Protein AF-A0A6B3G0I6-F1 (afdb_monomer_lite)

Radius of gyration: 15.91 Å; chains: 1; bounding box: 39×32×50 Å

Foldseek 3Di:
DLLLLLAPLADLLLSLLLCCVPPVVDDLVLSCVLVVHDSVVSVVSNVVSCVSCVPPDSDDDDPVSCVSSVVSSLVNLLSQLCCQQCVPDDPCSHPVVSNVVSLVVLVVVCVVPVPDVSSVVSNVVSVVSNVCVVVPQDPPGD

Structure (mmCIF, N/CA/C/O backbone):
data_AF-A0A6B3G0I6-F1
#
_entry.id   AF-A0A6B3G0I6-F1
#
loop_
_atom_site.group_PDB
_atom_site.id
_atom_site.type_symbol
_atom_site.label_atom_id
_atom_site.label_alt_id
_atom_site.label_comp_id
_atom_site.label_asym_id
_atom_site.label_entity_id
_atom_site.label_seq_id
_atom_site.pdbx_PDB_ins_code
_atom_site.Cartn_x
_atom_site.Cartn_y
_atom_site.Cartn_z
_atom_site.occupancy
_atom_site.B_iso_or_equiv
_atom_site.auth_seq_id
_atom_site.auth_comp_id
_atom_site.auth_asym_id
_atom_site.auth_atom_id
_atom_site.pdbx_PDB_model_num
ATOM 1 N N . LEU A 1 1 ? -0.904 -9.747 7.163 1.00 72.44 1 LEU A N 1
ATOM 2 C CA . LEU A 1 1 ? -0.073 -8.592 7.581 1.00 72.44 1 LEU A CA 1
ATOM 3 C C . LEU A 1 1 ? -0.558 -7.269 6.983 1.00 72.44 1 LEU A C 1
ATOM 5 O O . LEU A 1 1 ? -0.872 -6.393 7.769 1.00 72.44 1 LEU A O 1
ATOM 9 N N . LEU A 1 2 ? -0.738 -7.132 5.659 1.00 79.12 2 LEU A N 1
ATOM 10 C CA . LEU A 1 2 ? -1.244 -5.884 5.037 1.00 79.12 2 LEU A CA 1
ATOM 11 C C . LEU A 1 2 ? -2.527 -5.338 5.696 1.00 79.12 2 LEU A C 1
ATOM 13 O O . LEU A 1 2 ? -2.541 -4.223 6.201 1.00 79.12 2 LEU A O 1
ATOM 17 N N . PHE A 1 3 ? -3.568 -6.167 5.811 1.00 80.69 3 PHE A N 1
ATOM 18 C CA . PHE A 1 3 ? -4.813 -5.792 6.496 1.00 80.69 3 PHE A CA 1
ATOM 19 C C . PHE A 1 3 ? -4.645 -5.472 7.992 1.00 80.69 3 PHE A C 1
ATOM 21 O O . PHE A 1 3 ? -5.448 -4.740 8.564 1.00 80.69 3 PHE A O 1
ATOM 28 N N . LEU A 1 4 ? -3.618 -6.019 8.644 1.00 79.50 4 LEU A N 1
ATOM 29 C CA . LEU A 1 4 ? -3.357 -5.777 10.063 1.00 79.50 4 LEU A CA 1
ATOM 30 C C . LEU A 1 4 ? -2.705 -4.401 10.266 1.00 79.50 4 LEU A C 1
ATOM 32 O O . LEU A 1 4 ? -3.094 -3.679 11.179 1.00 79.50 4 LEU A O 1
ATOM 36 N N . CYS A 1 5 ? -1.781 -4.016 9.381 1.00 78.31 5 CYS A N 1
ATOM 37 C CA . CYS A 1 5 ? -1.096 -2.722 9.417 1.00 78.31 5 CYS A CA 1
ATOM 38 C C . CYS A 1 5 ? -1.979 -1.552 8.950 1.00 78.31 5 CYS A C 1
ATOM 40 O O . CYS A 1 5 ? -1.831 -0.439 9.457 1.00 78.31 5 CYS A O 1
ATOM 42 N N . CYS A 1 6 ? -2.944 -1.797 8.058 1.00 80.88 6 CYS A N 1
ATOM 43 C CA . CYS A 1 6 ? -3.984 -0.828 7.699 1.00 80.88 6 CYS A CA 1
ATOM 44 C C . CYS A 1 6 ? -5.049 -0.726 8.804 1.00 80.88 6 CYS A C 1
ATOM 46 O O . CYS A 1 6 ? -6.204 -1.079 8.604 1.00 80.88 6 CYS A O 1
ATOM 48 N N . HIS A 1 7 ? -4.659 -0.324 10.015 1.00 83.00 7 HIS A N 1
ATOM 49 C CA . HIS A 1 7 ? -5.573 -0.249 11.154 1.00 83.00 7 HIS A CA 1
ATOM 50 C C . HIS A 1 7 ? -6.516 0.967 11.029 1.00 83.00 7 HIS A C 1
ATOM 52 O O . HIS A 1 7 ? -6.022 2.074 10.817 1.00 83.00 7 HIS A O 1
ATOM 58 N N . PRO A 1 8 ? -7.844 0.827 11.226 1.00 82.06 8 PRO A N 1
ATOM 59 C CA . PRO A 1 8 ? -8.816 1.911 11.023 1.00 82.06 8 PRO A CA 1
ATOM 60 C C . PRO A 1 8 ? -8.647 3.084 11.998 1.00 82.06 8 PRO A C 1
ATOM 62 O O . PRO A 1 8 ? -9.095 4.186 11.711 1.00 82.06 8 PRO A O 1
ATOM 65 N N . ALA A 1 9 ? -7.965 2.870 13.128 1.00 84.62 9 ALA A N 1
ATOM 66 C CA . ALA A 1 9 ? -7.590 3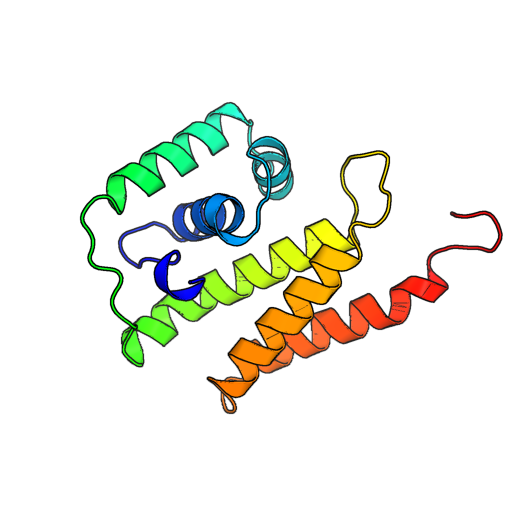.941 14.062 1.00 84.62 9 ALA A CA 1
ATOM 67 C C . ALA A 1 9 ? -6.551 4.930 13.491 1.00 84.62 9 ALA A C 1
ATOM 69 O O . ALA A 1 9 ? -6.299 5.976 14.082 1.00 84.62 9 ALA A O 1
ATOM 70 N N . LEU A 1 10 ? -5.914 4.597 12.367 1.00 85.25 10 LEU A N 1
ATOM 71 C CA . LEU A 1 10 ? -4.965 5.461 11.677 1.00 85.25 10 L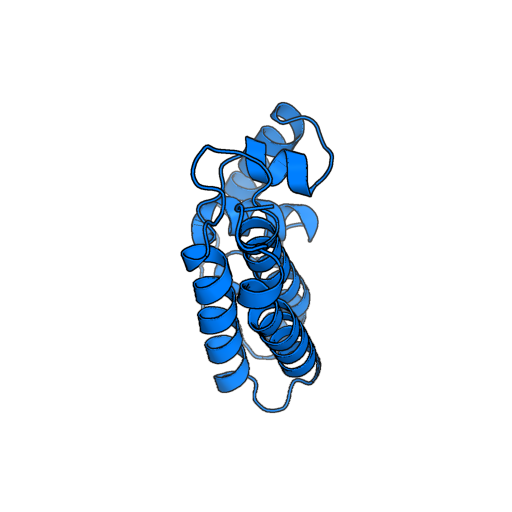EU A CA 1
ATOM 72 C C . LEU A 1 10 ? -5.651 6.177 10.515 1.00 85.25 10 LEU A C 1
ATOM 74 O O . LEU A 1 10 ? -6.482 5.594 9.818 1.00 85.25 10 LEU A O 1
ATOM 78 N N . SER A 1 11 ? -5.223 7.407 10.225 1.00 88.62 11 SER A N 1
ATOM 79 C CA . SER A 1 11 ? -5.610 8.066 8.975 1.00 88.62 11 SER A CA 1
ATOM 80 C C . SER A 1 11 ? -5.124 7.256 7.760 1.00 88.62 11 SER A C 1
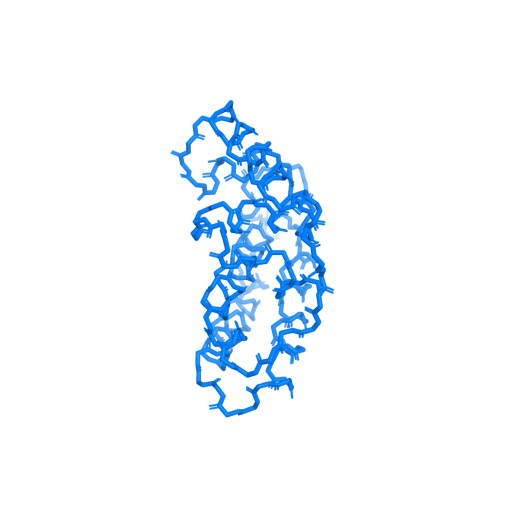ATOM 82 O O . SER A 1 11 ? -4.090 6.587 7.858 1.00 88.62 11 SER A O 1
ATOM 84 N N . PRO A 1 12 ? -5.795 7.331 6.594 1.00 86.38 12 PRO A N 1
ATOM 85 C CA . PRO A 1 12 ? -5.382 6.585 5.401 1.00 86.38 12 PRO A CA 1
ATOM 86 C C . PRO A 1 12 ? -3.905 6.799 5.039 1.00 86.38 12 PRO A C 1
ATOM 88 O O . PRO A 1 12 ? -3.170 5.843 4.807 1.00 86.38 12 PRO A O 1
ATOM 91 N N . ALA A 1 13 ? -3.426 8.045 5.106 1.00 85.69 13 ALA A N 1
ATOM 92 C CA . ALA A 1 13 ? -2.023 8.372 4.854 1.00 85.69 13 ALA A CA 1
ATOM 93 C C . ALA A 1 13 ? -1.055 7.722 5.862 1.00 85.69 13 ALA A C 1
ATOM 95 O O . ALA A 1 13 ? 0.055 7.342 5.495 1.00 85.69 13 ALA A O 1
ATOM 96 N N . ALA A 1 14 ? -1.455 7.587 7.130 1.00 89.12 14 ALA A N 1
ATOM 97 C CA . ALA A 1 14 ? -0.659 6.912 8.152 1.00 89.12 14 ALA A CA 1
ATOM 98 C C . ALA A 1 14 ? -0.676 5.385 7.983 1.00 89.12 14 ALA A C 1
ATOM 100 O O . ALA A 1 14 ? 0.368 4.757 8.147 1.00 89.12 14 ALA A O 1
ATOM 101 N N . GLN A 1 15 ? -1.820 4.798 7.605 1.00 89.12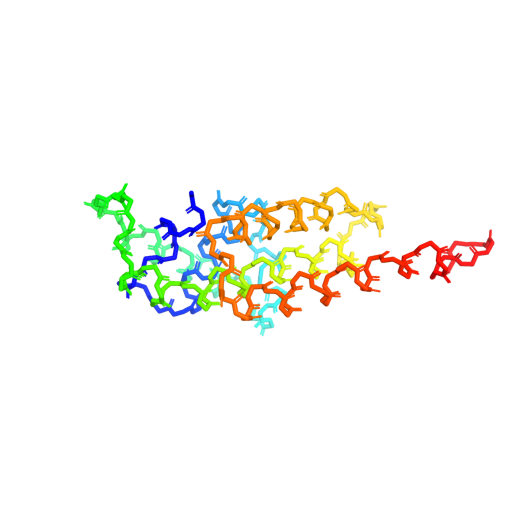 15 GLN A N 1
ATOM 102 C CA . GLN A 1 15 ? -1.932 3.372 7.271 1.00 89.12 15 GLN A CA 1
ATOM 103 C C . GLN A 1 15 ? -0.985 3.005 6.129 1.00 89.12 15 GLN A C 1
ATOM 105 O O . GLN A 1 15 ? -0.223 2.045 6.241 1.00 89.12 15 GLN A O 1
ATOM 110 N N . ILE A 1 16 ? -1.010 3.793 5.053 1.00 87.00 16 ILE A N 1
ATOM 111 C CA . ILE A 1 16 ? -0.189 3.567 3.863 1.00 87.00 16 ILE A CA 1
ATOM 112 C C . ILE A 1 16 ? 1.296 3.686 4.213 1.00 87.00 16 ILE A C 1
ATOM 114 O O . ILE A 1 16 ? 2.041 2.729 4.020 1.00 87.00 16 ILE A O 1
ATOM 118 N N . ALA A 1 17 ? 1.716 4.804 4.816 1.00 89.31 17 ALA A N 1
ATOM 119 C CA . ALA A 1 17 ? 3.118 5.034 5.165 1.00 89.31 17 ALA A CA 1
ATOM 120 C C . ALA A 1 17 ? 3.673 3.971 6.130 1.00 89.31 17 ALA A C 1
ATOM 122 O O . ALA A 1 17 ? 4.780 3.467 5.941 1.00 89.31 17 ALA A O 1
ATOM 123 N N . LEU A 1 18 ? 2.898 3.596 7.156 1.00 90.38 18 LEU A N 1
ATOM 124 C CA . LEU A 1 18 ? 3.309 2.564 8.106 1.00 90.38 18 LEU A CA 1
ATOM 125 C C . LEU A 1 18 ? 3.435 1.197 7.428 1.00 90.38 18 LEU A C 1
ATOM 127 O O . LEU A 1 18 ? 4.398 0.479 7.688 1.00 90.38 18 LEU A O 1
ATOM 131 N N . THR A 1 19 ? 2.489 0.843 6.558 1.00 88.31 19 THR A N 1
ATOM 132 C CA . THR A 1 19 ? 2.480 -0.460 5.882 1.00 88.31 19 THR A CA 1
ATOM 133 C C . THR A 1 19 ? 3.595 -0.559 4.844 1.00 88.31 19 THR A C 1
ATOM 135 O O . THR A 1 19 ? 4.277 -1.579 4.797 1.00 88.31 19 THR A O 1
ATOM 138 N N . LEU A 1 20 ? 3.861 0.504 4.079 1.00 86.19 20 LEU A N 1
ATOM 139 C CA . LEU A 1 20 ? 5.006 0.556 3.164 1.00 86.19 20 LEU A CA 1
ATOM 140 C C . LEU A 1 20 ? 6.329 0.370 3.911 1.00 86.19 20 LEU A C 1
ATOM 142 O O . LEU A 1 20 ? 7.179 -0.392 3.461 1.00 86.19 20 LEU A O 1
ATOM 146 N N . ARG A 1 21 ? 6.479 0.984 5.093 1.00 88.69 21 ARG A N 1
ATOM 147 C CA . ARG A 1 21 ? 7.699 0.847 5.897 1.00 88.69 21 ARG A CA 1
ATOM 148 C C . ARG A 1 21 ? 7.834 -0.520 6.572 1.00 88.69 21 ARG A C 1
ATOM 150 O O . ARG A 1 21 ? 8.933 -1.056 6.637 1.00 88.69 21 ARG A O 1
ATOM 157 N N . ALA A 1 22 ? 6.750 -1.045 7.140 1.00 84.06 22 ALA A N 1
ATOM 158 C CA . ALA A 1 22 ? 6.782 -2.250 7.973 1.00 84.06 22 ALA A CA 1
ATOM 159 C C . ALA A 1 22 ? 6.625 -3.554 7.178 1.00 84.06 22 ALA A C 1
ATOM 161 O O . ALA A 1 22 ? 7.117 -4.588 7.614 1.00 84.06 22 ALA A O 1
ATOM 162 N N . VAL A 1 23 ? 5.918 -3.510 6.046 1.00 79.94 23 VAL A N 1
ATOM 163 C CA . VAL A 1 23 ? 5.605 -4.685 5.215 1.00 79.94 23 VAL A CA 1
ATOM 164 C C . VAL A 1 23 ? 6.194 -4.547 3.817 1.00 79.94 23 VAL A C 1
ATOM 166 O O . VAL A 1 23 ? 6.706 -5.523 3.287 1.00 79.94 23 VAL A O 1
ATOM 169 N N . GLY A 1 24 ? 6.142 -3.348 3.229 1.00 74.94 24 GLY A N 1
ATOM 170 C CA . GLY A 1 24 ? 6.699 -3.090 1.897 1.00 74.94 24 GLY A CA 1
ATOM 171 C C . GLY A 1 24 ? 8.229 -3.018 1.859 1.00 74.94 24 GLY A C 1
ATOM 172 O O . GLY A 1 24 ? 8.803 -3.110 0.785 1.00 74.94 24 GLY A O 1
ATOM 173 N N . GLY A 1 25 ? 8.896 -2.854 3.007 1.00 80.31 25 GLY A N 1
ATOM 174 C CA . GLY A 1 25 ? 10.358 -2.774 3.096 1.00 80.31 25 GLY A CA 1
ATOM 175 C C . GLY A 1 25 ? 10.965 -1.448 2.624 1.00 80.31 25 GLY A C 1
ATOM 176 O O . GLY A 1 25 ? 12.176 -1.273 2.744 1.00 80.31 25 GLY A O 1
ATOM 177 N N . LEU A 1 26 ? 10.151 -0.494 2.157 1.00 83.75 26 LEU A N 1
ATOM 178 C CA . LEU A 1 26 ? 10.629 0.802 1.674 1.00 83.75 26 LEU A CA 1
ATOM 179 C C . LEU A 1 26 ? 11.288 1.606 2.806 1.00 83.75 26 LEU A C 1
ATOM 181 O O . LEU A 1 26 ? 10.899 1.549 3.979 1.00 83.75 26 LEU A O 1
ATOM 185 N N . THR A 1 27 ? 12.293 2.388 2.446 1.00 87.25 27 THR A N 1
ATOM 186 C CA . THR A 1 27 ? 12.932 3.399 3.285 1.00 87.25 27 THR A CA 1
ATOM 187 C C . THR A 1 27 ? 12.020 4.611 3.465 1.00 87.25 27 THR A C 1
ATOM 189 O O . THR A 1 27 ? 11.109 4.868 2.680 1.00 87.25 27 THR A O 1
ATOM 192 N N . THR A 1 28 ? 12.258 5.392 4.519 1.00 89.88 28 THR A N 1
ATOM 193 C CA . THR A 1 28 ? 11.500 6.630 4.750 1.00 89.88 28 THR A CA 1
ATOM 194 C C . THR A 1 28 ? 11.655 7.610 3.585 1.00 89.88 28 THR A C 1
ATOM 196 O O . THR A 1 28 ? 10.668 8.235 3.210 1.00 89.88 28 THR A O 1
ATOM 199 N N . ALA A 1 29 ? 12.851 7.699 2.994 1.00 87.94 29 ALA A N 1
ATOM 200 C CA . ALA A 1 29 ? 13.146 8.540 1.839 1.00 87.94 29 ALA A CA 1
ATOM 201 C C . ALA A 1 29 ? 12.342 8.139 0.588 1.00 87.94 29 ALA A C 1
ATOM 203 O O . ALA A 1 29 ? 11.710 9.000 -0.024 1.00 87.94 29 ALA A O 1
ATOM 204 N N . GLU A 1 30 ? 12.299 6.846 0.239 1.00 84.75 30 GLU A N 1
ATOM 205 C CA . GLU A 1 30 ? 11.479 6.338 -0.879 1.00 84.75 30 GLU A CA 1
ATOM 206 C C . GLU A 1 30 ? 9.993 6.672 -0.654 1.00 84.75 30 GLU A C 1
ATOM 208 O O . GLU A 1 30 ? 9.338 7.253 -1.518 1.00 84.75 30 GLU A O 1
ATOM 213 N N . ILE A 1 31 ? 9.474 6.419 0.555 1.00 87.56 31 ILE A N 1
ATOM 214 C CA . ILE A 1 31 ? 8.076 6.726 0.900 1.00 87.56 31 ILE A CA 1
ATOM 215 C C . ILE A 1 31 ? 7.813 8.240 0.838 1.00 87.56 31 ILE A C 1
ATOM 217 O O . ILE A 1 31 ? 6.764 8.671 0.363 1.00 87.56 31 ILE A O 1
ATOM 221 N N . ALA A 1 32 ? 8.738 9.070 1.320 1.00 89.25 32 ALA A N 1
ATOM 222 C CA . ALA A 1 32 ? 8.607 10.524 1.293 1.00 89.25 32 ALA A CA 1
ATOM 223 C C . ALA A 1 32 ? 8.526 11.059 -0.144 1.00 89.25 32 ALA A C 1
ATOM 225 O O . ALA A 1 32 ? 7.650 11.875 -0.436 1.00 89.25 32 ALA A O 1
ATOM 226 N N . ARG A 1 33 ? 9.362 10.527 -1.046 1.00 85.00 33 ARG A N 1
ATOM 227 C CA . ARG A 1 33 ? 9.357 10.849 -2.479 1.00 85.00 33 ARG A CA 1
ATOM 228 C C . ARG A 1 33 ? 8.039 10.453 -3.140 1.00 85.00 33 ARG A C 1
ATOM 230 O O . ARG A 1 33 ? 7.419 11.293 -3.782 1.00 85.00 33 ARG A O 1
ATOM 237 N N . ALA A 1 34 ? 7.565 9.228 -2.907 1.00 81.81 34 ALA A N 1
ATOM 238 C CA . ALA A 1 34 ? 6.287 8.749 -3.440 1.00 81.81 34 ALA A CA 1
ATOM 239 C C . ALA A 1 34 ? 5.082 9.586 -2.966 1.00 81.81 34 ALA A C 1
ATOM 241 O O . ALA A 1 34 ? 4.061 9.666 -3.646 1.00 81.81 34 ALA A O 1
ATOM 242 N N . HIS A 1 35 ? 5.196 10.221 -1.797 1.00 82.75 35 HIS A N 1
ATOM 243 C CA . HIS A 1 35 ? 4.172 11.098 -1.231 1.00 82.75 35 HIS A CA 1
ATOM 244 C C . HIS A 1 35 ? 4.429 12.597 -1.449 1.00 82.75 35 HIS A C 1
ATOM 246 O O . HIS A 1 35 ? 3.631 13.395 -0.958 1.00 82.75 35 HIS A O 1
ATOM 252 N N . LEU A 1 36 ? 5.505 12.979 -2.150 1.00 87.56 36 LEU A N 1
ATOM 253 C CA . LEU A 1 36 ? 5.911 14.369 -2.400 1.00 87.56 36 LEU A CA 1
ATOM 254 C C . LEU A 1 36 ? 5.960 15.232 -1.124 1.00 87.56 36 LEU A C 1
ATOM 256 O O . LEU A 1 36 ? 5.472 16.360 -1.090 1.00 87.56 36 LEU A O 1
ATOM 260 N N . VAL A 1 37 ? 6.538 14.693 -0.047 1.00 92.25 37 VAL A N 1
ATOM 261 C CA . VAL A 1 37 ? 6.726 15.411 1.226 1.00 92.25 37 VAL A CA 1
ATOM 262 C C . VAL A 1 37 ? 8.176 15.331 1.704 1.00 92.25 37 VAL A C 1
ATOM 264 O O . VAL A 1 37 ? 8.878 14.388 1.342 1.00 92.25 37 VAL A O 1
ATOM 267 N N . PRO A 1 38 ? 8.634 16.254 2.571 1.00 95.31 38 PRO A N 1
ATOM 268 C CA . PRO A 1 38 ? 9.953 16.146 3.186 1.00 95.31 38 PRO A CA 1
ATOM 269 C C . PRO A 1 38 ? 10.124 14.844 3.979 1.00 95.31 38 PRO A C 1
ATOM 271 O O . PRO A 1 38 ? 9.200 14.387 4.665 1.00 95.31 38 PRO A O 1
ATOM 274 N N . GLU A 1 39 ? 11.333 14.278 3.959 1.00 94.62 39 GLU A N 1
ATOM 275 C CA . GLU A 1 39 ? 11.630 13.023 4.661 1.00 94.62 39 GLU A CA 1
ATOM 276 C C . GLU A 1 39 ? 11.355 13.125 6.168 1.00 94.62 39 GLU A C 1
ATOM 278 O O . GLU A 1 39 ? 10.741 12.228 6.748 1.00 94.62 39 GLU A O 1
ATOM 283 N N . ALA A 1 40 ? 11.693 14.257 6.793 1.00 95.44 40 ALA A N 1
ATOM 284 C CA . ALA A 1 40 ? 11.400 14.512 8.203 1.00 95.44 40 ALA A CA 1
ATOM 285 C C . ALA A 1 40 ? 9.889 14.454 8.511 1.00 95.44 40 ALA A C 1
ATOM 287 O O . ALA A 1 40 ? 9.471 13.878 9.520 1.00 95.44 40 ALA A O 1
ATOM 288 N N . THR A 1 41 ? 9.045 14.987 7.620 1.00 94.31 41 THR A N 1
ATOM 289 C CA . THR A 1 41 ? 7.581 14.928 7.748 1.00 94.31 41 THR A CA 1
ATOM 290 C C . THR A 1 41 ? 7.081 13.488 7.671 1.00 94.31 41 THR A C 1
ATOM 292 O O . THR A 1 41 ? 6.216 13.084 8.457 1.00 94.31 41 THR A O 1
ATOM 295 N N . MET A 1 42 ? 7.642 12.690 6.759 1.00 96.31 42 MET A N 1
ATOM 296 C CA . MET A 1 42 ? 7.297 11.276 6.629 1.00 96.31 42 MET A CA 1
ATOM 297 C C . MET A 1 42 ? 7.766 10.459 7.841 1.00 96.31 42 MET A C 1
ATOM 299 O O . MET A 1 42 ? 6.995 9.664 8.383 1.00 96.31 42 MET A O 1
ATOM 303 N N . ALA A 1 43 ? 8.979 10.710 8.340 1.00 94.06 43 ALA A N 1
ATOM 304 C CA . ALA A 1 43 ? 9.515 10.072 9.540 1.00 94.06 43 ALA A CA 1
ATOM 305 C C . ALA A 1 43 ? 8.603 10.304 10.755 1.00 94.06 43 ALA A C 1
ATOM 307 O O . ALA A 1 43 ? 8.225 9.358 11.455 1.00 94.06 43 ALA A O 1
ATOM 308 N N . GLN A 1 44 ? 8.171 11.552 10.969 1.00 95.56 44 GLN A N 1
ATOM 309 C CA . GLN A 1 44 ? 7.222 11.891 12.029 1.00 95.56 44 GLN A CA 1
ATOM 310 C C . GLN A 1 44 ? 5.871 11.192 11.841 1.00 95.56 44 GLN A C 1
ATOM 312 O O . GLN A 1 44 ? 5.305 10.681 12.810 1.00 95.56 44 GLN A O 1
ATOM 317 N N . ARG A 1 45 ? 5.351 11.136 10.607 1.00 94.75 45 ARG A N 1
ATOM 318 C CA . ARG A 1 45 ? 4.090 10.445 10.294 1.00 94.75 45 ARG A CA 1
ATOM 319 C C . ARG A 1 45 ? 4.168 8.962 10.656 1.00 94.75 45 ARG A C 1
ATOM 321 O O . ARG A 1 45 ? 3.278 8.469 11.347 1.00 94.75 45 ARG A O 1
ATOM 328 N N . ILE A 1 46 ? 5.239 8.277 10.255 1.00 93.44 46 ILE A N 1
ATOM 329 C CA . ILE A 1 46 ? 5.465 6.859 10.564 1.00 93.44 46 ILE A CA 1
ATOM 330 C C . ILE A 1 46 ? 5.615 6.650 12.076 1.00 93.44 46 ILE A C 1
ATOM 332 O O . ILE A 1 46 ? 5.014 5.731 12.628 1.00 93.44 46 ILE A O 1
ATOM 336 N N . SER A 1 47 ? 6.373 7.508 12.764 1.00 94.38 47 SER A N 1
ATOM 337 C CA . SER A 1 47 ? 6.562 7.420 14.218 1.00 94.38 47 SER A CA 1
ATOM 338 C C . SER A 1 47 ? 5.240 7.573 14.983 1.00 94.38 47 SER A C 1
ATOM 340 O O . SER A 1 47 ? 4.907 6.740 15.831 1.00 94.38 47 SER A O 1
ATOM 342 N N . ARG A 1 48 ? 4.421 8.574 14.624 1.00 93.44 48 ARG A N 1
ATOM 343 C CA . ARG A 1 48 ? 3.082 8.760 15.205 1.00 93.44 48 ARG A CA 1
ATOM 344 C C . ARG A 1 48 ? 2.168 7.573 14.919 1.00 93.44 48 ARG A C 1
ATOM 346 O O . ARG A 1 48 ? 1.484 7.116 15.829 1.00 93.44 48 ARG A O 1
ATOM 353 N N . ALA A 1 49 ? 2.200 7.040 13.697 1.00 91.75 49 ALA A N 1
ATOM 354 C CA . ALA A 1 49 ? 1.418 5.863 13.330 1.00 91.75 49 ALA A CA 1
ATOM 355 C C . ALA A 1 49 ? 1.794 4.642 14.184 1.00 91.75 49 ALA A C 1
ATOM 357 O O . ALA A 1 49 ? 0.912 4.014 14.761 1.00 91.75 49 ALA A O 1
ATOM 358 N N . LYS A 1 50 ? 3.097 4.360 14.349 1.00 89.94 50 LYS A N 1
ATOM 359 C CA . LYS A 1 50 ? 3.598 3.289 15.231 1.00 89.94 50 LYS A CA 1
ATOM 360 C C . LYS A 1 50 ? 3.119 3.462 16.669 1.00 89.94 50 LYS A C 1
ATOM 362 O O . LYS A 1 50 ? 2.695 2.493 17.292 1.00 89.94 50 LYS A O 1
ATOM 367 N N . ARG A 1 51 ? 3.177 4.690 17.197 1.00 91.50 51 ARG A N 1
ATOM 368 C CA . ARG A 1 51 ? 2.718 4.993 18.559 1.00 91.50 51 ARG A CA 1
ATOM 369 C C . ARG A 1 51 ? 1.211 4.781 18.712 1.00 91.50 51 ARG A C 1
ATOM 371 O O . ARG A 1 51 ? 0.796 4.240 19.728 1.00 91.50 51 ARG A O 1
ATOM 378 N N . ALA A 1 52 ? 0.419 5.164 17.714 1.00 87.69 52 ALA A N 1
ATOM 379 C CA . ALA A 1 52 ? -1.038 5.060 17.748 1.00 87.69 52 ALA A CA 1
ATOM 380 C C . ALA A 1 52 ? -1.560 3.613 17.688 1.00 87.69 52 ALA A C 1
ATOM 382 O O . ALA A 1 52 ? -2.617 3.332 18.238 1.00 87.69 52 ALA A O 1
ATOM 383 N N . VAL A 1 53 ? -0.820 2.685 17.070 1.00 87.06 53 VAL A N 1
ATOM 384 C CA . VAL A 1 53 ? -1.162 1.245 17.068 1.00 87.06 53 VAL A CA 1
ATOM 385 C C . VAL A 1 53 ? -0.416 0.448 18.141 1.00 87.06 53 VAL A C 1
ATOM 387 O O . VAL A 1 53 ? -0.463 -0.782 18.175 1.00 87.06 53 VAL A O 1
ATOM 390 N N . ARG A 1 54 ? 0.306 1.120 19.044 1.00 85.50 54 ARG A N 1
ATOM 391 C CA . ARG A 1 54 ? 0.999 0.439 20.139 1.00 85.50 54 ARG A CA 1
ATOM 392 C C . ARG A 1 54 ? -0.040 -0.117 21.114 1.00 85.50 54 ARG A C 1
ATOM 394 O O . ARG A 1 54 ? -0.828 0.635 21.670 1.00 85.50 54 ARG A O 1
ATOM 401 N N . GLY A 1 55 ? -0.027 -1.432 21.326 1.00 76.56 55 GLY A N 1
ATOM 402 C CA . GLY A 1 55 ? -0.972 -2.112 22.219 1.00 76.56 55 GLY A CA 1
ATOM 403 C C . GLY A 1 55 ? -2.297 -2.522 21.566 1.00 76.56 55 GLY A C 1
ATOM 404 O O . GLY A 1 55 ? -3.119 -3.148 22.230 1.00 76.56 55 GLY A O 1
ATOM 405 N N . THR A 1 56 ? -2.510 -2.242 20.273 1.00 80.75 56 THR A N 1
ATOM 406 C CA . THR A 1 56 ? -3.672 -2.789 19.558 1.00 80.75 56 THR A CA 1
ATOM 407 C C . THR A 1 56 ? -3.474 -4.274 19.284 1.00 80.75 56 THR A C 1
ATOM 409 O O . THR A 1 56 ? -2.415 -4.690 18.809 1.00 80.75 56 THR A O 1
ATOM 412 N N . GLN A 1 57 ? -4.504 -5.079 19.532 1.00 74.56 57 GLN A N 1
ATOM 413 C CA . GLN A 1 57 ? -4.474 -6.493 19.177 1.00 74.56 57 GLN A CA 1
ATOM 414 C C . GLN A 1 57 ? -4.654 -6.652 17.667 1.00 74.56 57 GLN A C 1
ATOM 416 O O . GLN A 1 57 ? -5.701 -6.326 17.110 1.00 74.56 57 GLN A O 1
ATOM 421 N N . PHE A 1 58 ? -3.636 -7.194 17.002 1.00 71.75 58 PHE A N 1
ATOM 422 C CA . PHE A 1 58 ? -3.689 -7.532 15.583 1.00 71.75 58 PHE A CA 1
ATOM 423 C C . PHE A 1 58 ? -4.502 -8.814 15.367 1.00 71.75 58 PHE A C 1
ATOM 425 O O . PHE A 1 58 ? -3.957 -9.878 15.083 1.00 71.75 58 PHE A O 1
ATOM 432 N N . ARG A 1 59 ? -5.823 -8.715 15.528 1.00 74.50 59 ARG A N 1
ATOM 433 C CA . ARG A 1 59 ? -6.756 -9.798 15.206 1.00 74.50 59 ARG A CA 1
ATOM 434 C C . ARG A 1 59 ? -7.078 -9.807 13.719 1.00 74.50 59 ARG A C 1
ATOM 436 O O . ARG A 1 59 ? -7.072 -8.765 13.063 1.00 74.50 59 ARG A O 1
ATOM 443 N N . GLN A 1 60 ? -7.377 -10.991 13.194 1.00 77.75 60 GLN A N 1
ATOM 444 C CA . GLN A 1 60 ? -7.881 -11.132 11.835 1.00 77.75 60 GLN A CA 1
ATOM 445 C C . GLN A 1 60 ? -9.162 -10.291 11.678 1.00 77.75 60 GLN A C 1
ATOM 447 O O . GLN A 1 60 ? -10.086 -10.471 12.471 1.00 77.75 60 GLN A O 1
ATOM 452 N N . PRO A 1 61 ? -9.225 -9.369 10.699 1.00 78.75 61 PRO A N 1
ATOM 453 C CA . PRO A 1 61 ? -10.392 -8.518 10.527 1.00 78.75 61 PRO A CA 1
ATOM 454 C C . PRO A 1 61 ? -11.592 -9.335 10.048 1.00 78.75 61 PRO A C 1
ATOM 456 O O . PRO A 1 61 ? -11.470 -10.179 9.146 1.00 78.75 61 PRO A O 1
ATOM 459 N N . ASP A 1 62 ? -12.752 -9.035 10.631 1.00 83.38 62 ASP A N 1
ATOM 460 C CA . ASP A 1 62 ? -14.041 -9.482 10.115 1.00 83.38 62 ASP A CA 1
ATOM 461 C C . ASP A 1 62 ? -14.325 -8.870 8.728 1.00 83.38 62 ASP A C 1
ATOM 463 O O . ASP A 1 62 ? -13.529 -8.092 8.193 1.00 83.38 62 ASP A O 1
ATOM 467 N N . ALA A 1 63 ? -15.438 -9.253 8.102 1.00 81.56 63 ALA A N 1
ATOM 468 C CA . ALA A 1 63 ? -15.776 -8.790 6.758 1.00 81.56 63 ALA A CA 1
ATOM 469 C C . ALA A 1 63 ? -15.923 -7.257 6.666 1.00 81.56 63 ALA A C 1
ATOM 471 O O . ALA A 1 63 ? -15.344 -6.644 5.772 1.00 81.56 63 ALA A O 1
ATOM 472 N N . ARG A 1 64 ? -16.609 -6.620 7.625 1.00 81.00 64 ARG A N 1
ATOM 473 C CA . ARG A 1 64 ? -16.843 -5.165 7.618 1.00 81.00 64 ARG A CA 1
ATOM 474 C C . ARG A 1 64 ? -15.547 -4.397 7.837 1.00 81.00 64 ARG A C 1
ATOM 476 O O . ARG A 1 64 ? -15.293 -3.378 7.192 1.00 81.00 64 ARG A O 1
ATOM 483 N N . ASP A 1 65 ? -14.713 -4.897 8.737 1.00 81.88 65 ASP A N 1
ATOM 484 C CA . ASP A 1 65 ? -13.398 -4.336 9.003 1.00 81.88 65 ASP A CA 1
ATOM 485 C C . ASP A 1 65 ? -12.469 -4.506 7.800 1.00 81.88 65 ASP A C 1
ATOM 487 O O . ASP A 1 65 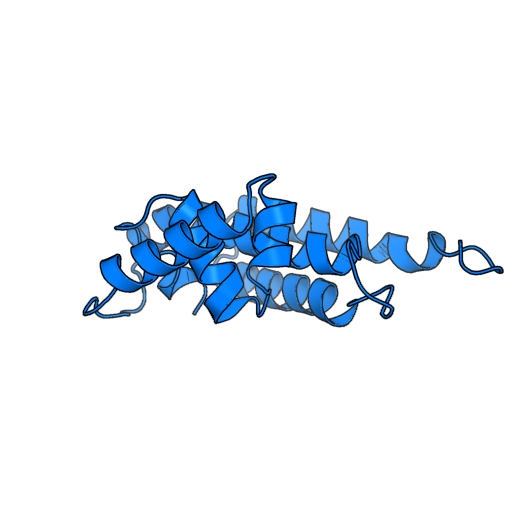? -11.693 -3.608 7.481 1.00 81.88 65 ASP A O 1
ATOM 491 N N . ARG A 1 66 ? -12.561 -5.629 7.086 1.00 84.00 66 ARG A N 1
ATOM 492 C CA . ARG A 1 66 ? -11.800 -5.859 5.857 1.00 84.00 66 ARG A CA 1
ATOM 493 C C . ARG A 1 66 ? -12.175 -4.855 4.773 1.00 84.00 66 ARG A C 1
ATOM 495 O O . ARG A 1 66 ? -11.269 -4.278 4.178 1.00 84.00 66 ARG A O 1
ATOM 502 N N . ASP A 1 67 ? -13.461 -4.584 4.576 1.00 81.62 67 ASP A N 1
ATOM 503 C CA . ASP A 1 67 ? -13.935 -3.633 3.563 1.00 81.62 67 ASP A CA 1
ATOM 504 C C . ASP A 1 67 ? -13.440 -2.208 3.830 1.00 81.62 67 ASP A C 1
ATOM 506 O O . ASP A 1 67 ? -12.986 -1.519 2.913 1.00 81.62 67 ASP A O 1
ATOM 510 N N . ARG A 1 68 ? -13.429 -1.789 5.103 1.00 83.19 68 ARG A N 1
ATOM 511 C CA . ARG A 1 68 ? -12.887 -0.483 5.525 1.00 83.19 68 ARG A CA 1
ATOM 512 C C . ARG A 1 68 ? -11.396 -0.338 5.235 1.00 83.19 68 ARG A C 1
ATOM 514 O O . ARG A 1 68 ? -10.925 0.753 4.926 1.00 83.19 68 ARG A O 1
ATOM 521 N N . ARG A 1 69 ? -10.646 -1.434 5.349 1.00 88.56 69 ARG A N 1
ATOM 522 C CA . ARG A 1 69 ? -9.183 -1.455 5.192 1.00 88.56 69 ARG A CA 1
ATOM 523 C C . ARG A 1 69 ? -8.747 -1.718 3.756 1.00 88.56 69 ARG A C 1
ATOM 525 O O . ARG A 1 69 ? -7.620 -1.391 3.390 1.00 88.56 69 ARG A O 1
ATOM 532 N N . LEU A 1 70 ? -9.625 -2.299 2.942 1.00 89.81 70 LEU A N 1
ATOM 533 C CA . LEU A 1 70 ? -9.308 -2.744 1.592 1.00 89.81 70 LEU A CA 1
ATOM 534 C C . LEU A 1 70 ? -8.772 -1.607 0.721 1.00 89.81 70 LEU A C 1
ATOM 536 O O . LEU A 1 70 ? -7.780 -1.806 0.031 1.00 89.81 70 LEU A O 1
ATOM 540 N N . ALA A 1 71 ? -9.365 -0.413 0.786 1.00 89.75 71 ALA A N 1
ATOM 541 C CA . ALA A 1 71 ? -8.895 0.731 0.004 1.00 89.75 71 ALA A CA 1
ATOM 542 C C . ALA A 1 71 ? -7.422 1.072 0.305 1.00 89.75 71 ALA A C 1
ATOM 544 O O . ALA A 1 71 ? -6.626 1.248 -0.615 1.00 89.75 71 ALA A O 1
ATOM 545 N N . ALA A 1 72 ? -7.034 1.084 1.584 1.00 89.38 72 ALA A N 1
ATOM 546 C CA . ALA A 1 72 ? -5.651 1.326 1.987 1.00 89.38 72 ALA A CA 1
ATOM 547 C C . ALA A 1 72 ? -4.720 0.182 1.558 1.00 89.38 72 ALA A C 1
ATOM 549 O O . ALA A 1 72 ? -3.615 0.442 1.089 1.00 89.38 72 ALA A O 1
ATOM 550 N N . VAL A 1 73 ? -5.170 -1.073 1.657 1.00 91.25 73 VAL A N 1
ATOM 551 C CA . VAL A 1 73 ? -4.401 -2.241 1.196 1.00 91.25 73 VAL A CA 1
ATOM 552 C C . VAL A 1 73 ? -4.141 -2.174 -0.309 1.00 91.25 73 VAL A C 1
ATOM 554 O O . VAL A 1 73 ? -3.007 -2.375 -0.735 1.00 91.25 73 VAL A O 1
ATOM 557 N N . LEU A 1 74 ? -5.163 -1.865 -1.111 1.00 93.31 74 LEU A N 1
ATOM 558 C CA . LEU A 1 74 ? -5.029 -1.721 -2.561 1.00 93.31 74 LEU A CA 1
ATOM 559 C C . LEU A 1 74 ? -4.083 -0.572 -2.925 1.00 93.31 74 LEU A C 1
ATOM 561 O O . LEU A 1 74 ? -3.225 -0.745 -3.787 1.00 93.31 74 LEU A O 1
ATOM 565 N N . GLN A 1 75 ? -4.171 0.559 -2.220 1.00 91.19 75 GLN A N 1
ATOM 566 C CA . GLN A 1 75 ? -3.257 1.682 -2.421 1.00 91.19 75 GLN A CA 1
ATOM 567 C C . GLN A 1 75 ? -1.806 1.313 -2.088 1.00 91.19 75 GLN A C 1
ATOM 569 O O . GLN A 1 75 ? -0.896 1.656 -2.836 1.00 91.19 75 GLN A O 1
ATOM 574 N N . VAL A 1 76 ? -1.575 0.596 -0.985 1.00 90.44 76 VAL A N 1
ATOM 575 C CA . VAL A 1 76 ? -0.237 0.110 -0.615 1.00 90.44 76 VAL A CA 1
ATOM 576 C C . VAL A 1 76 ? 0.312 -0.822 -1.689 1.00 90.44 76 VAL A C 1
ATOM 578 O O . VAL A 1 76 ? 1.446 -0.643 -2.115 1.00 90.44 76 VAL A O 1
ATOM 581 N N . LEU A 1 77 ? -0.485 -1.790 -2.149 1.00 91.81 77 LEU A N 1
ATOM 582 C CA . LEU A 1 77 ? -0.071 -2.721 -3.200 1.00 91.81 77 LEU A CA 1
ATOM 583 C C . LEU A 1 77 ? 0.294 -1.981 -4.489 1.00 91.81 77 LEU A C 1
ATOM 585 O O . LEU A 1 77 ? 1.326 -2.278 -5.085 1.00 91.81 77 LEU A O 1
ATOM 589 N N . TYR A 1 78 ? -0.511 -0.991 -4.881 1.00 91.38 78 TYR A N 1
ATOM 590 C CA . TYR A 1 78 ? -0.222 -0.147 -6.036 1.00 91.38 78 TYR A CA 1
ATOM 591 C C . TYR A 1 78 ? 1.091 0.624 -5.885 1.00 91.38 78 TYR A C 1
ATOM 593 O O . TYR A 1 78 ? 1.889 0.645 -6.812 1.00 91.38 78 TYR A O 1
ATOM 601 N N . LEU A 1 79 ? 1.348 1.221 -4.719 1.00 87.81 79 LEU A N 1
ATOM 602 C CA . LEU A 1 79 ? 2.579 1.979 -4.479 1.00 87.81 79 LEU A CA 1
ATOM 603 C C . LEU A 1 79 ? 3.824 1.085 -4.457 1.00 87.81 79 LEU A C 1
ATOM 605 O O . LEU A 1 79 ? 4.852 1.487 -4.989 1.00 87.81 79 LEU A O 1
ATOM 609 N N . ILE A 1 80 ? 3.732 -0.131 -3.904 1.00 85.50 80 ILE A N 1
ATOM 610 C CA . ILE A 1 80 ? 4.827 -1.116 -3.961 1.00 85.50 80 ILE A CA 1
ATOM 611 C C . ILE A 1 80 ? 5.113 -1.502 -5.416 1.00 85.50 80 ILE A C 1
ATOM 613 O O . ILE A 1 80 ? 6.271 -1.537 -5.824 1.00 85.50 80 ILE A O 1
ATOM 617 N N . PHE A 1 81 ? 4.062 -1.758 -6.202 1.00 87.88 81 PHE A N 1
ATOM 618 C CA . PHE A 1 81 ? 4.209 -2.041 -7.627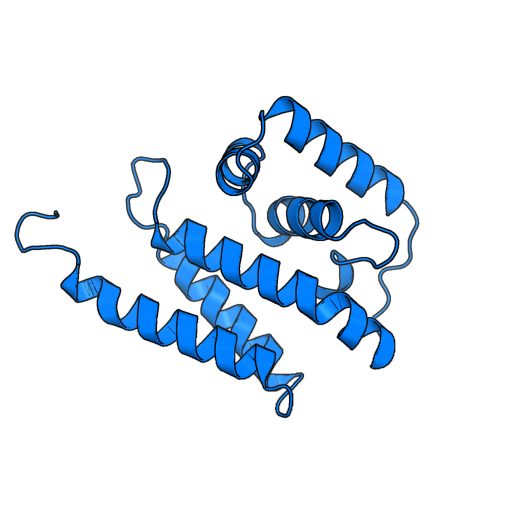 1.00 87.88 81 PHE A CA 1
ATOM 619 C C . PHE A 1 81 ? 4.855 -0.869 -8.365 1.00 87.88 81 PHE A C 1
ATOM 621 O O . PHE A 1 81 ? 5.816 -1.077 -9.094 1.00 87.88 81 PHE A O 1
ATOM 628 N N . ASN A 1 82 ? 4.365 0.352 -8.138 1.00 85.94 82 ASN A N 1
ATOM 629 C CA . ASN A 1 82 ? 4.870 1.541 -8.807 1.00 85.94 82 ASN A CA 1
ATOM 630 C C . ASN A 1 82 ? 6.345 1.783 -8.472 1.00 85.94 82 ASN A C 1
ATOM 632 O O . ASN A 1 82 ? 7.120 1.977 -9.390 1.00 85.94 82 ASN A O 1
ATOM 636 N N . GLU A 1 83 ? 6.763 1.673 -7.207 1.00 79.81 83 GLU A N 1
ATOM 637 C CA . GLU A 1 83 ? 8.179 1.834 -6.836 1.00 79.81 83 GLU A CA 1
ATOM 638 C C . GLU A 1 83 ? 9.076 0.768 -7.488 1.00 79.81 83 GLU A C 1
ATOM 640 O O . GLU A 1 83 ? 10.173 1.076 -7.951 1.00 79.81 83 GLU A O 1
ATOM 645 N N . GLY A 1 84 ? 8.607 -0.485 -7.563 1.00 77.00 84 GLY A N 1
ATOM 646 C CA . GLY A 1 84 ? 9.324 -1.560 -8.257 1.00 77.00 84 GLY A CA 1
ATOM 647 C C . GLY A 1 84 ? 9.389 -1.367 -9.775 1.00 77.00 84 GLY A C 1
ATOM 648 O O . GLY A 1 84 ? 10.361 -1.787 -10.397 1.00 77.00 84 GLY A O 1
ATOM 649 N N . TYR A 1 85 ? 8.371 -0.723 -10.350 1.00 67.62 85 TYR A N 1
ATOM 650 C CA . TYR A 1 85 ? 8.216 -0.486 -11.784 1.00 67.62 85 TYR A CA 1
ATOM 651 C C . TYR A 1 85 ? 8.916 0.796 -12.274 1.00 67.62 85 TYR A C 1
ATOM 653 O O . TYR A 1 85 ? 9.470 0.798 -13.368 1.00 67.62 85 TYR A O 1
ATOM 661 N N . THR A 1 86 ? 8.915 1.888 -11.500 1.00 66.00 86 THR A N 1
ATOM 662 C CA . THR A 1 86 ? 9.462 3.195 -11.920 1.00 66.00 86 THR A CA 1
ATOM 663 C C . THR A 1 86 ? 10.921 3.426 -11.539 1.00 66.00 86 THR A C 1
ATOM 665 O O . THR A 1 86 ? 11.464 4.446 -11.949 1.00 66.00 86 THR A O 1
ATOM 668 N N . ALA A 1 87 ? 11.534 2.537 -10.745 1.00 59.66 87 ALA A N 1
ATOM 669 C CA . ALA A 1 87 ? 12.931 2.606 -10.291 1.00 59.66 87 ALA A CA 1
ATOM 670 C C . ALA A 1 87 ? 13.412 4.042 -9.997 1.00 59.66 87 ALA A C 1
ATOM 672 O O . ALA A 1 87 ? 14.323 4.581 -10.618 1.00 59.66 87 ALA A O 1
ATOM 673 N N . THR A 1 88 ? 12.761 4.692 -9.033 1.00 51.22 88 THR A N 1
ATOM 674 C CA . THR A 1 88 ? 12.937 6.121 -8.750 1.00 51.22 88 THR A CA 1
ATOM 675 C C . THR A 1 88 ? 14.237 6.481 -8.006 1.00 51.22 88 THR A C 1
ATOM 677 O O . THR A 1 88 ? 14.473 7.668 -7.776 1.00 51.22 88 THR A O 1
ATOM 680 N N . ALA A 1 89 ? 15.072 5.510 -7.594 1.00 47.09 89 ALA A N 1
ATOM 681 C CA . ALA A 1 89 ? 16.455 5.724 -7.131 1.00 47.09 89 ALA A CA 1
ATOM 682 C C . ALA A 1 89 ? 17.248 4.412 -6.942 1.00 47.09 89 ALA A C 1
ATOM 684 O O . ALA A 1 89 ? 16.742 3.471 -6.335 1.00 47.09 89 ALA A O 1
ATOM 685 N N . GLY A 1 90 ? 18.530 4.425 -7.324 1.00 49.47 90 GLY A N 1
ATOM 686 C CA . GLY A 1 90 ? 19.521 3.375 -7.040 1.00 49.47 90 GLY A CA 1
ATOM 687 C C . GLY A 1 90 ? 20.111 2.736 -8.308 1.00 49.47 90 GLY A C 1
ATOM 688 O O . GLY A 1 90 ? 19.478 2.805 -9.357 1.00 49.47 90 GLY A O 1
ATOM 689 N N . PRO A 1 91 ? 21.317 2.135 -8.238 1.00 44.03 91 PRO A N 1
ATOM 690 C CA . PRO A 1 91 ? 21.978 1.510 -9.393 1.00 44.03 91 PRO A CA 1
ATOM 691 C C . PRO A 1 91 ? 21.254 0.252 -9.909 1.00 44.03 91 PRO A C 1
ATOM 693 O O . PRO A 1 91 ? 21.493 -0.167 -11.037 1.00 44.03 91 PRO A O 1
ATOM 696 N N . ASP A 1 92 ? 20.333 -0.314 -9.124 1.00 48.75 92 ASP A N 1
ATOM 697 C CA . ASP A 1 92 ? 19.463 -1.413 -9.543 1.00 48.75 92 ASP A CA 1
ATOM 698 C C . ASP A 1 92 ? 18.229 -0.849 -10.256 1.00 48.75 92 ASP A C 1
ATOM 700 O O . ASP A 1 92 ? 17.147 -0.719 -9.676 1.00 48.75 92 ASP A O 1
ATOM 704 N N . LEU A 1 93 ? 18.404 -0.497 -11.532 1.00 45.34 93 LEU A N 1
ATOM 705 C CA . LEU A 1 93 ? 17.382 0.137 -12.371 1.00 45.34 93 LEU A CA 1
ATOM 706 C C . LEU A 1 93 ? 16.103 -0.696 -12.567 1.00 45.34 93 LEU A C 1
ATOM 708 O O . LEU A 1 93 ? 15.136 -0.180 -13.112 1.00 45.34 93 LEU A O 1
ATOM 712 N N . HIS A 1 94 ? 16.027 -1.921 -12.042 1.00 50.44 94 HIS A N 1
ATOM 713 C CA . HIS A 1 94 ? 14.772 -2.626 -11.814 1.00 50.44 94 HIS A CA 1
ATOM 714 C C . HIS A 1 94 ? 14.830 -3.443 -10.517 1.00 50.44 94 HIS A C 1
ATOM 716 O O . HIS A 1 94 ? 15.308 -4.580 -10.497 1.00 50.44 94 HIS A O 1
ATOM 722 N N . ARG A 1 95 ? 14.173 -2.964 -9.451 1.00 59.66 95 ARG A N 1
ATOM 723 C CA . ARG A 1 95 ? 13.629 -3.861 -8.412 1.00 59.66 95 ARG A CA 1
ATOM 724 C C . ARG A 1 95 ? 12.423 -4.626 -8.976 1.00 59.66 95 ARG A C 1
ATOM 726 O O . ARG A 1 95 ? 11.345 -4.631 -8.387 1.00 59.66 95 ARG A O 1
ATOM 733 N N . THR A 1 96 ? 12.600 -5.301 -10.112 1.00 60.06 96 THR A N 1
ATOM 734 C CA . THR A 1 96 ? 11.591 -6.154 -10.760 1.00 60.06 96 THR A CA 1
ATOM 735 C C . THR A 1 96 ? 10.984 -7.140 -9.762 1.00 60.06 96 THR A C 1
ATOM 737 O O . THR A 1 96 ? 9.800 -7.462 -9.819 1.00 60.06 96 THR A O 1
ATOM 740 N N . ASP A 1 97 ? 11.786 -7.584 -8.794 1.00 70.31 97 ASP A N 1
ATOM 741 C CA . ASP A 1 97 ? 11.349 -8.463 -7.716 1.00 70.31 97 ASP A CA 1
ATOM 742 C C . ASP A 1 97 ? 10.249 -7.828 -6.855 1.00 70.31 97 ASP A C 1
ATOM 744 O O . ASP A 1 97 ? 9.307 -8.517 -6.473 1.00 70.31 97 ASP A O 1
ATOM 748 N N . LEU A 1 98 ? 10.294 -6.513 -6.618 1.00 77.50 98 LEU A N 1
ATOM 749 C CA . LEU A 1 98 ? 9.285 -5.786 -5.847 1.00 77.50 98 LEU A CA 1
ATOM 750 C C . LEU A 1 98 ? 7.968 -5.635 -6.625 1.00 77.50 98 LEU A C 1
ATOM 752 O O . LEU A 1 98 ? 6.892 -5.822 -6.051 1.00 77.50 98 LEU A O 1
ATOM 756 N N . ALA A 1 99 ? 8.036 -5.363 -7.933 1.00 84.81 99 ALA A N 1
ATOM 757 C CA . ALA A 1 99 ? 6.851 -5.281 -8.790 1.00 84.81 99 ALA A CA 1
ATOM 758 C C . ALA A 1 99 ? 6.165 -6.655 -8.923 1.00 84.81 99 ALA A C 1
ATOM 760 O O . ALA A 1 99 ? 4.952 -6.787 -8.718 1.00 84.81 99 ALA A O 1
ATOM 761 N N . ARG A 1 100 ? 6.955 -7.713 -9.159 1.00 85.19 100 ARG A N 1
ATOM 762 C CA . ARG A 1 100 ? 6.469 -9.102 -9.177 1.00 85.19 100 ARG A CA 1
ATOM 763 C C . ARG A 1 100 ? 5.892 -9.523 -7.826 1.00 85.19 100 ARG A C 1
ATOM 765 O O . ARG A 1 100 ? 4.853 -10.188 -7.788 1.00 85.19 100 ARG A O 1
ATOM 772 N N . GLU A 1 101 ? 6.507 -9.107 -6.724 1.00 87.25 101 GLU A N 1
ATOM 773 C CA . GLU A 1 101 ? 6.005 -9.378 -5.379 1.00 87.25 101 GLU A CA 1
ATOM 774 C C . GLU A 1 101 ? 4.672 -8.666 -5.113 1.00 87.25 101 GLU A C 1
ATOM 776 O O . GLU A 1 101 ? 3.733 -9.285 -4.605 1.00 87.25 101 GLU A O 1
ATOM 781 N N . ALA A 1 102 ? 4.514 -7.411 -5.544 1.00 90.56 102 ALA A N 1
ATOM 782 C CA . ALA A 1 102 ? 3.236 -6.704 -5.468 1.00 90.56 102 ALA A CA 1
ATOM 783 C C . ALA A 1 102 ? 2.127 -7.431 -6.248 1.00 90.56 102 ALA A C 1
ATOM 785 O O . ALA A 1 102 ? 1.012 -7.597 -5.738 1.00 90.56 102 ALA A O 1
ATOM 786 N N . ILE A 1 103 ? 2.432 -7.948 -7.443 1.00 92.75 103 ILE A N 1
ATOM 787 C CA . ILE A 1 103 ? 1.501 -8.778 -8.223 1.00 92.75 103 ILE A CA 1
ATOM 788 C C . ILE A 1 103 ? 1.162 -10.070 -7.467 1.00 92.75 103 ILE A C 1
ATOM 790 O O . ILE A 1 103 ? -0.013 -10.439 -7.363 1.00 92.75 103 ILE A O 1
ATOM 794 N N . ARG A 1 104 ? 2.160 -10.762 -6.901 1.00 92.88 104 ARG A N 1
ATOM 795 C CA . ARG A 1 104 ? 1.966 -11.999 -6.125 1.00 92.88 104 ARG A CA 1
ATOM 796 C C . ARG A 1 104 ? 1.052 -11.769 -4.919 1.00 92.88 104 ARG A C 1
ATOM 798 O O . ARG A 1 104 ? 0.125 -12.555 -4.694 1.00 92.88 104 ARG A O 1
ATOM 805 N N . LEU A 1 105 ? 1.267 -10.682 -4.179 1.00 91.81 105 LEU A N 1
ATOM 806 C CA . LEU A 1 105 ? 0.442 -10.286 -3.039 1.00 91.81 105 LEU A CA 1
ATOM 807 C C . LEU A 1 105 ? -0.978 -9.910 -3.476 1.00 91.81 105 LEU A C 1
ATOM 809 O O . LEU A 1 105 ? -1.946 -10.367 -2.867 1.00 91.81 105 LEU A O 1
ATOM 813 N N . THR A 1 106 ? -1.130 -9.167 -4.573 1.00 94.31 106 THR A N 1
ATOM 814 C CA . THR A 1 106 ? -2.448 -8.800 -5.115 1.00 94.31 106 THR A CA 1
ATOM 815 C C . THR A 1 106 ? -3.233 -10.036 -5.568 1.00 94.31 106 THR A C 1
ATOM 817 O O . THR A 1 106 ? -4.427 -10.149 -5.284 1.00 94.31 106 THR A O 1
ATOM 820 N N . ARG A 1 107 ? -2.571 -11.042 -6.162 1.00 95.50 107 ARG A N 1
ATOM 821 C CA . ARG A 1 107 ? -3.183 -12.354 -6.456 1.00 95.50 107 ARG A CA 1
ATOM 822 C C . ARG A 1 107 ? -3.643 -13.079 -5.190 1.00 95.50 107 ARG A C 1
ATOM 824 O O . ARG A 1 107 ? -4.697 -13.711 -5.204 1.00 95.50 107 ARG A O 1
ATOM 831 N N . ALA A 1 108 ? -2.889 -12.993 -4.094 1.00 93.25 108 ALA A N 1
ATOM 832 C CA . ALA A 1 108 ? -3.309 -13.563 -2.814 1.00 93.25 108 ALA A CA 1
ATOM 833 C C . ALA A 1 108 ? -4.558 -12.859 -2.260 1.00 93.25 108 ALA A C 1
ATOM 835 O O . ALA A 1 108 ? -5.491 -13.534 -1.830 1.00 93.25 108 ALA A O 1
ATOM 836 N N . VAL A 1 109 ? -4.626 -11.526 -2.347 1.00 91.75 109 VAL A N 1
ATOM 837 C CA . VAL A 1 109 ? -5.833 -10.767 -1.977 1.00 91.75 109 VAL A CA 1
ATOM 838 C C . VAL A 1 109 ? -7.017 -11.151 -2.868 1.00 91.75 109 VAL A C 1
ATOM 840 O O . VAL A 1 109 ? -8.114 -11.357 -2.356 1.00 91.75 109 VAL A O 1
ATOM 843 N N . ARG A 1 110 ? -6.801 -11.344 -4.176 1.00 94.44 110 ARG A N 1
ATOM 844 C CA . ARG A 1 110 ? -7.850 -11.783 -5.110 1.00 94.44 110 ARG A CA 1
ATOM 845 C C . ARG A 1 110 ? -8.422 -13.152 -4.751 1.00 94.44 110 ARG A C 1
ATOM 847 O O . ARG A 1 110 ? -9.631 -13.328 -4.828 1.00 94.44 110 ARG A O 1
ATOM 854 N N . ARG A 1 111 ? -7.581 -14.102 -4.323 1.00 93.25 111 ARG A N 1
ATOM 855 C CA . ARG A 1 111 ? -8.045 -15.415 -3.838 1.00 93.25 111 ARG A CA 1
ATOM 856 C C . ARG A 1 111 ? -8.892 -15.305 -2.570 1.00 93.25 111 ARG A C 1
ATOM 858 O O . ARG A 1 111 ? -9.834 -16.068 -2.409 1.00 93.25 111 ARG A O 1
ATOM 865 N N . LEU A 1 112 ? -8.574 -14.358 -1.687 1.00 89.38 112 LEU A N 1
ATOM 866 C CA . LEU A 1 112 ? -9.340 -14.113 -0.461 1.00 89.38 112 LEU A CA 1
ATOM 867 C C . LEU A 1 112 ? -10.658 -13.363 -0.714 1.00 89.38 112 LEU A C 1
ATOM 869 O O . LEU A 1 112 ? -11.587 -13.494 0.078 1.00 89.38 112 LEU A O 1
ATOM 873 N N . LEU A 1 113 ? -10.724 -12.559 -1.780 1.00 89.38 113 LEU A N 1
ATOM 874 C CA . LEU A 1 113 ? -11.863 -11.711 -2.144 1.00 89.38 113 LEU A CA 1
ATOM 875 C C . LEU A 1 113 ? -12.216 -11.869 -3.638 1.00 89.38 113 LEU A C 1
ATOM 877 O O . LEU A 1 113 ? -12.061 -10.928 -4.423 1.00 89.38 113 LEU A O 1
ATOM 881 N N . PRO A 1 114 ? -12.700 -13.052 -4.059 1.00 89.19 114 PRO A N 1
ATOM 882 C CA . PRO A 1 114 ? -12.911 -13.370 -5.473 1.00 89.19 114 PRO A CA 1
ATOM 883 C C . PRO A 1 114 ? -14.076 -12.610 -6.120 1.00 89.19 114 PRO A C 1
ATOM 885 O O . PRO A 1 114 ? -14.186 -12.599 -7.341 1.00 89.19 114 PRO A O 1
ATOM 888 N N . GLN A 1 115 ? -14.934 -11.948 -5.345 1.00 91.06 115 GLN A N 1
ATOM 889 C CA . GLN A 1 115 ? -16.050 -11.151 -5.874 1.00 91.06 115 GLN A CA 1
ATOM 890 C C . GLN A 1 115 ? -15.783 -9.641 -5.840 1.00 91.06 115 GLN A C 1
ATOM 892 O O . GLN A 1 115 ? -16.574 -8.854 -6.345 1.00 91.06 115 GLN A O 1
ATOM 897 N N . GLU A 1 116 ? -14.645 -9.212 -5.292 1.00 93.50 116 GLU A N 1
ATOM 898 C CA . GLU A 1 116 ? -14.333 -7.791 -5.167 1.00 93.50 116 GLU A CA 1
ATOM 899 C C . GLU A 1 116 ? -13.684 -7.254 -6.450 1.00 93.50 116 GLU A C 1
ATOM 901 O O . GLU A 1 116 ? -12.523 -7.550 -6.760 1.00 93.50 116 GLU A O 1
ATOM 906 N N . GLY A 1 117 ? -14.444 -6.448 -7.194 1.00 92.88 117 GLY A N 1
ATOM 907 C CA . GLY A 1 117 ? -14.036 -5.890 -8.484 1.00 92.88 117 GLY A CA 1
ATOM 908 C C . GLY A 1 117 ? -12.821 -4.966 -8.400 1.00 92.88 117 GLY A C 1
ATOM 909 O O . GLY A 1 117 ? -11.979 -4.995 -9.297 1.00 92.88 117 GLY A O 1
ATOM 910 N N . ARG A 1 118 ? -12.655 -4.213 -7.301 1.00 94.44 118 ARG A N 1
ATOM 911 C CA . ARG A 1 118 ? -11.495 -3.317 -7.125 1.00 94.44 118 ARG A CA 1
ATOM 912 C C . ARG A 1 118 ? -10.172 -4.082 -7.085 1.00 94.44 118 ARG A C 1
ATOM 914 O O . ARG A 1 118 ? -9.174 -3.614 -7.628 1.00 94.44 118 ARG A O 1
ATOM 921 N N . VAL A 1 119 ? -10.169 -5.281 -6.494 1.00 95.62 119 VAL A N 1
ATOM 922 C CA . VAL A 1 119 ? -8.984 -6.154 -6.460 1.00 95.62 119 VAL A CA 1
ATOM 923 C C . VAL A 1 119 ? -8.663 -6.672 -7.864 1.00 95.62 119 VAL A C 1
ATOM 925 O O . VAL A 1 119 ? -7.498 -6.691 -8.257 1.00 95.62 119 VAL A O 1
ATOM 928 N N . THR A 1 120 ? -9.684 -7.064 -8.636 1.00 95.50 120 THR A N 1
ATOM 929 C CA . THR A 1 120 ? -9.512 -7.490 -10.037 1.00 95.50 120 THR A CA 1
ATOM 930 C C . THR A 1 120 ? -8.934 -6.375 -10.890 1.00 95.50 120 THR A C 1
ATOM 932 O O . THR A 1 120 ? -7.971 -6.609 -11.613 1.00 95.50 120 THR A O 1
ATOM 935 N N . GLY A 1 121 ? -9.502 -5.170 -10.785 1.00 96.00 121 GLY A N 1
ATOM 936 C CA . GLY A 1 121 ? -9.059 -4.008 -11.548 1.00 96.00 121 GLY A CA 1
ATOM 937 C C . GLY A 1 121 ? -7.598 -3.671 -11.268 1.00 96.00 121 GLY A C 1
ATOM 938 O O . GLY A 1 121 ? -6.820 -3.507 -12.206 1.00 96.00 121 GLY A O 1
ATOM 939 N N . LEU A 1 122 ? -7.196 -3.665 -9.991 1.00 96.50 122 LEU A N 1
ATOM 940 C CA . LEU A 1 122 ? -5.803 -3.424 -9.620 1.00 96.50 122 LEU A CA 1
ATOM 941 C C . LEU A 1 122 ? -4.861 -4.497 -10.179 1.00 96.50 122 LEU A C 1
ATOM 943 O O . LEU A 1 122 ? -3.822 -4.170 -10.747 1.00 96.50 122 LEU A O 1
ATOM 947 N N . LEU A 1 123 ? -5.222 -5.776 -10.044 1.00 96.19 123 LEU A N 1
ATOM 948 C CA . LEU A 1 123 ? -4.397 -6.868 -10.557 1.00 96.19 123 LEU A CA 1
ATOM 949 C C . LEU A 1 123 ? -4.246 -6.797 -12.082 1.00 96.19 123 LEU A C 1
ATOM 951 O O . LEU A 1 123 ? -3.146 -6.995 -12.593 1.00 96.19 123 LEU A O 1
ATOM 955 N N . ALA A 1 124 ? -5.334 -6.505 -12.798 1.00 96.00 124 ALA A N 1
ATOM 956 C CA . ALA A 1 124 ? -5.312 -6.343 -14.247 1.00 96.00 124 ALA A CA 1
ATOM 957 C C . ALA A 1 124 ? -4.392 -5.188 -14.660 1.00 96.00 124 ALA A C 1
ATOM 959 O O . ALA A 1 124 ? -3.543 -5.373 -15.529 1.00 96.00 124 ALA A O 1
ATOM 960 N N . LEU A 1 125 ? -4.496 -4.035 -13.988 1.00 95.12 125 LEU A N 1
ATOM 961 C CA . LEU A 1 125 ? -3.624 -2.883 -14.220 1.00 95.12 125 LEU A CA 1
ATOM 962 C C . LEU A 1 125 ? -2.143 -3.246 -14.042 1.00 95.12 125 LEU A C 1
ATOM 964 O O . LEU A 1 125 ? -1.335 -2.956 -14.923 1.00 95.12 125 LEU A O 1
ATOM 968 N N . MET A 1 126 ? -1.792 -3.903 -12.932 1.00 93.62 126 MET A N 1
ATOM 969 C CA . MET A 1 126 ? -0.405 -4.281 -12.641 1.00 93.62 126 MET A CA 1
ATOM 970 C C . MET A 1 126 ? 0.146 -5.258 -13.680 1.00 93.62 126 MET A C 1
ATOM 972 O O . MET A 1 126 ? 1.235 -5.050 -14.200 1.00 93.62 126 MET A O 1
ATOM 976 N N . VAL A 1 127 ? -0.613 -6.304 -14.027 1.00 93.06 127 VAL A N 1
ATOM 977 C CA . VAL A 1 127 ? -0.165 -7.320 -14.993 1.00 93.06 127 VAL A CA 1
ATOM 978 C C . VAL A 1 127 ? -0.033 -6.737 -16.402 1.00 93.06 127 VAL A C 1
ATOM 980 O O . VAL A 1 127 ? 0.941 -7.036 -17.083 1.00 93.06 127 VAL A O 1
ATOM 983 N N . LEU A 1 128 ? -0.967 -5.882 -16.836 1.00 90.31 128 LEU A N 1
ATOM 984 C CA . LEU A 1 128 ? -0.882 -5.204 -18.138 1.00 90.31 128 LEU A CA 1
ATOM 985 C C . LEU A 1 128 ? 0.290 -4.222 -18.213 1.00 90.31 128 LEU A C 1
ATOM 987 O O . LEU A 1 128 ? 0.851 -4.013 -19.287 1.00 90.31 128 LEU A O 1
ATOM 991 N N . THR A 1 129 ? 0.633 -3.594 -17.091 1.00 87.56 129 THR A N 1
ATOM 992 C CA . THR A 1 129 ? 1.775 -2.680 -17.005 1.00 87.56 129 THR A CA 1
ATOM 993 C C . THR A 1 129 ? 3.090 -3.458 -17.038 1.00 87.56 129 THR A C 1
ATOM 995 O O . THR A 1 129 ? 3.945 -3.159 -17.866 1.00 87.56 129 THR A O 1
ATOM 998 N N . GLU A 1 130 ? 3.203 -4.520 -16.238 1.00 85.12 130 GLU A N 1
ATOM 999 C CA . GLU A 1 130 ? 4.389 -5.385 -16.171 1.00 85.12 130 GLU A CA 1
ATOM 1000 C C . GLU A 1 130 ? 4.659 -6.136 -17.483 1.00 85.12 130 GLU A C 1
ATOM 1002 O O . GLU A 1 130 ? 5.803 -6.292 -17.895 1.00 85.12 130 GLU A O 1
ATOM 1007 N N . ALA A 1 131 ? 3.613 -6.576 -18.191 1.00 84.06 131 ALA A N 1
ATOM 1008 C CA . ALA A 1 131 ? 3.771 -7.277 -19.468 1.00 84.06 131 ALA A CA 1
ATOM 1009 C C . ALA A 1 131 ? 4.470 -6.423 -20.541 1.00 84.06 131 ALA A C 1
ATOM 1011 O O . ALA A 1 131 ? 5.014 -6.964 -21.500 1.00 84.06 131 ALA A O 1
ATOM 1012 N N . ARG A 1 132 ? 4.459 -5.093 -20.386 1.00 78.19 132 ARG A N 1
ATOM 1013 C CA . ARG A 1 132 ? 5.131 -4.166 -21.301 1.00 78.19 132 ARG A CA 1
ATOM 1014 C C . ARG A 1 132 ? 6.595 -3.931 -20.945 1.00 78.19 132 ARG A C 1
ATOM 1016 O O . ARG A 1 132 ? 7.304 -3.413 -21.797 1.00 78.19 132 ARG A O 1
ATOM 1023 N N . THR A 1 133 ? 7.054 -4.315 -19.753 1.00 71.38 133 THR A N 1
ATOM 1024 C CA . THR A 1 133 ? 8.421 -4.061 -19.266 1.00 71.38 133 THR A CA 1
ATOM 1025 C C . THR A 1 133 ? 9.515 -4.493 -20.258 1.00 71.38 133 THR A C 1
ATOM 1027 O O . THR A 1 133 ? 10.355 -3.653 -20.569 1.00 71.38 133 THR A O 1
ATOM 1030 N N . PRO A 1 134 ? 9.491 -5.701 -20.868 1.00 65.69 134 PRO A N 1
ATOM 1031 C CA . PRO A 1 134 ? 10.548 -6.127 -21.798 1.00 65.69 134 PRO A CA 1
ATOM 1032 C C . PRO A 1 134 ? 10.643 -5.304 -23.090 1.00 65.69 134 PRO A C 1
ATOM 1034 O O . PRO A 1 134 ? 11.668 -5.335 -23.756 1.00 65.69 134 PRO A O 1
ATOM 1037 N N . ALA A 1 135 ? 9.577 -4.594 -23.467 1.00 63.28 135 ALA A N 1
ATOM 1038 C CA . ALA A 1 135 ? 9.545 -3.751 -24.662 1.00 63.28 135 ALA A CA 1
ATOM 1039 C C . ALA A 1 135 ? 9.974 -2.300 -24.381 1.00 63.28 135 ALA A C 1
ATOM 1041 O O . ALA A 1 135 ? 9.959 -1.480 -25.296 1.00 63.28 135 ALA A O 1
ATOM 1042 N N . ARG A 1 136 ? 10.278 -1.961 -23.119 1.00 63.69 136 ARG A N 1
ATOM 1043 C CA . ARG A 1 136 ? 10.640 -0.598 -22.699 1.00 63.69 136 ARG A CA 1
ATOM 1044 C C . ARG A 1 136 ? 12.137 -0.368 -22.582 1.00 63.69 136 ARG A C 1
ATOM 1046 O O . ARG A 1 136 ? 12.505 0.786 -22.492 1.00 63.69 136 ARG A O 1
ATOM 1053 N N . THR A 1 137 ? 12.937 -1.428 -22.576 1.00 57.50 137 THR A N 1
ATOM 1054 C CA . THR A 1 137 ? 14.387 -1.353 -22.736 1.00 57.50 137 THR A CA 1
ATOM 1055 C C . THR A 1 137 ? 14.714 -1.593 -24.204 1.00 57.50 137 THR A C 1
ATOM 1057 O O . THR A 1 137 ? 14.486 -2.697 -24.711 1.00 57.50 137 THR A O 1
ATOM 1060 N N . GLY A 1 138 ? 15.206 -0.569 -24.896 1.00 58.06 138 GLY A N 1
ATOM 1061 C CA . GLY A 1 138 ? 15.778 -0.699 -26.232 1.00 58.06 138 GLY A CA 1
ATOM 1062 C C . GLY A 1 138 ? 17.018 -1.608 -26.235 1.00 58.06 138 GLY A C 1
ATOM 1063 O O . GLY A 1 138 ? 17.536 -1.950 -25.169 1.00 58.06 138 GLY A O 1
ATOM 1064 N N . PRO A 1 139 ? 17.528 -2.007 -27.415 1.00 59.47 139 PRO A N 1
ATOM 1065 C CA . PRO A 1 139 ? 18.734 -2.838 -27.530 1.00 59.47 139 PRO A CA 1
ATOM 1066 C C . PRO A 1 139 ? 19.967 -2.244 -26.821 1.00 59.47 139 PRO A C 1
ATOM 1068 O O . PRO A 1 139 ? 20.858 -3.000 -26.443 1.00 59.47 139 PRO A O 1
ATOM 1071 N N . ASP A 1 140 ? 19.970 -0.930 -26.581 1.00 59.97 140 ASP A N 1
ATOM 1072 C CA . ASP A 1 140 ? 21.045 -0.180 -25.924 1.00 59.97 140 ASP A CA 1
ATOM 1073 C C . ASP A 1 140 ? 20.761 0.164 -24.441 1.00 59.97 140 ASP A C 1
ATOM 1075 O O . ASP A 1 140 ? 21.572 0.821 -23.791 1.00 59.97 140 ASP A O 1
ATOM 1079 N N . GLY A 1 141 ? 19.645 -0.312 -23.868 1.00 58.06 141 GLY A N 1
ATOM 1080 C CA . GLY A 1 141 ? 19.331 -0.162 -22.437 1.00 58.06 141 GLY A CA 1
ATOM 1081 C C . GLY A 1 141 ? 18.606 1.128 -22.022 1.00 58.06 141 GLY A C 1
ATOM 1082 O O . GLY A 1 141 ? 18.551 1.410 -20.824 1.00 58.06 141 GLY A O 1
ATOM 1083 N N . GLU A 1 142 ? 18.046 1.881 -22.974 1.00 56.19 142 GLU A N 1
ATOM 1084 C CA . GLU A 1 142 ? 17.157 3.042 -22.742 1.00 56.19 142 GLU A CA 1
ATOM 1085 C C . GLU A 1 142 ? 15.678 2.661 -22.641 1.00 56.19 142 GLU A C 1
ATOM 1087 O O . GLU A 1 142 ? 15.266 1.749 -23.397 1.00 56.19 142 GLU A O 1
#

pLDDT: mean 82.76, std 12.6, range [44.03, 96.5]

Secondary structure (DSSP, 8-state):
-HHHHS-TTS-HHHHHHHHHHHTS---HHHHHHHTTS-HHHHHHHHHHHHHHTTT---PPP-HHHHHHHHHHHHHHHHHHHHHHHH--SSS-S--HHHHHHHHHHHHHHHHH-TT-HHHHHHHHHHHHHHTTGGGSS-TT--

Sequence (142 aa):
LLFLCCHPALSPAAQIALTLRAVGGLTTAEIARAHLVPEATMAQRISRAKRAVRGTQFRQPDARDRDRRLAAVLQVLYLIFNEGYTATAGPDLHRTDLAREAIRLTRAVRRLLPQEGRVTGLLALMVLTEARTPARTGPDGE